Protein AF-A0A520JN99-F1 (afdb_monomer_lite)

Structure (mmCIF, N/CA/C/O backbone):
data_AF-A0A520JN99-F1
#
_entry.id   AF-A0A520JN99-F1
#
loop_
_atom_site.group_PDB
_atom_site.id
_atom_site.type_symbol
_atom_site.label_atom_id
_atom_site.label_alt_id
_atom_site.label_comp_id
_atom_site.label_asym_id
_atom_site.label_entity_id
_atom_site.label_seq_id
_atom_site.pdbx_PDB_ins_code
_atom_site.Cartn_x
_atom_site.Cartn_y
_atom_site.Cartn_z
_atom_site.occupancy
_atom_site.B_iso_or_equiv
_atom_site.auth_seq_id
_atom_site.auth_comp_id
_atom_site.auth_asym_id
_atom_site.auth_atom_id
_atom_site.pdbx_PDB_model_num
ATOM 1 N N . MET A 1 1 ? -6.211 -10.709 9.854 1.00 54.91 1 MET A N 1
ATOM 2 C CA . MET A 1 1 ? -5.664 -9.606 10.666 1.00 54.91 1 MET A CA 1
ATOM 3 C C . MET A 1 1 ? -6.825 -8.766 11.180 1.00 54.91 1 MET A C 1
ATOM 5 O O . MET A 1 1 ? -7.756 -8.546 10.417 1.00 54.91 1 MET A O 1
ATOM 9 N N . THR A 1 2 ? -6.794 -8.336 12.444 1.00 60.09 2 THR A N 1
ATOM 10 C CA . THR A 1 2 ? -7.768 -7.380 13.000 1.00 60.09 2 THR A CA 1
ATOM 11 C C . THR A 1 2 ? -7.010 -6.089 13.282 1.00 60.09 2 THR A C 1
ATOM 13 O O . THR A 1 2 ? -6.313 -5.996 14.289 1.00 60.09 2 THR A O 1
ATOM 16 N N . LEU A 1 3 ? -7.058 -5.142 12.346 1.00 63.94 3 LEU A N 1
ATOM 17 C CA . LEU A 1 3 ? -6.482 -3.806 12.516 1.00 63.94 3 LEU A CA 1
ATOM 18 C C . LEU A 1 3 ? -7.480 -2.911 13.246 1.00 63.94 3 LEU A C 1
ATOM 20 O O . LEU A 1 3 ? -8.688 -3.016 13.036 1.00 63.94 3 LEU A O 1
ATOM 24 N N . HIS A 1 4 ? -6.969 -2.042 14.115 1.00 64.50 4 HIS A N 1
ATOM 25 C CA . HIS A 1 4 ? -7.786 -1.005 14.728 1.00 64.50 4 HIS A CA 1
ATOM 26 C C . HIS A 1 4 ? -8.279 -0.036 13.633 1.00 64.50 4 HIS A C 1
ATOM 28 O O . HIS A 1 4 ? -7.481 0.290 12.752 1.00 64.50 4 HIS A O 1
ATOM 34 N N . PRO A 1 5 ? -9.536 0.447 13.682 1.00 64.62 5 PRO A N 1
ATOM 35 C CA . PRO A 1 5 ? -10.118 1.292 12.633 1.00 64.62 5 PRO A CA 1
ATOM 36 C C . PRO A 1 5 ? -9.361 2.590 12.348 1.00 64.62 5 PRO A C 1
ATOM 38 O O . PRO A 1 5 ? -9.561 3.155 11.290 1.00 64.62 5 PRO A O 1
ATOM 41 N N . ASP A 1 6 ? -8.500 3.035 13.266 1.00 62.62 6 ASP A N 1
ATOM 42 C CA . ASP A 1 6 ? -7.738 4.290 13.160 1.00 62.62 6 ASP A CA 1
ATOM 43 C C . ASP A 1 6 ? -6.261 4.087 12.765 1.00 62.62 6 ASP A C 1
ATOM 45 O O . ASP A 1 6 ? -5.429 4.973 12.966 1.00 62.62 6 ASP A O 1
ATOM 49 N N . VAL A 1 7 ? -5.882 2.903 12.271 1.00 61.69 7 VAL A N 1
ATOM 50 C CA . VAL A 1 7 ? -4.486 2.580 11.934 1.00 61.69 7 VAL A CA 1
ATOM 51 C C . VAL A 1 7 ? -4.346 2.293 10.444 1.00 61.69 7 VAL A C 1
ATOM 53 O O . VAL A 1 7 ? -4.949 1.353 9.931 1.00 61.69 7 VAL A O 1
ATOM 56 N N . ILE A 1 8 ? -3.467 3.042 9.768 1.00 67.94 8 ILE A N 1
ATOM 57 C CA . ILE A 1 8 ? -2.913 2.618 8.477 1.00 67.94 8 ILE A CA 1
ATOM 58 C C . ILE A 1 8 ? -1.934 1.479 8.768 1.00 67.94 8 ILE A C 1
ATOM 60 O O . ILE A 1 8 ? -0.902 1.677 9.413 1.00 67.94 8 ILE A O 1
ATOM 64 N N . GLY A 1 9 ? -2.294 0.271 8.345 1.00 73.75 9 GLY A N 1
ATOM 65 C CA . GLY A 1 9 ? -1.543 -0.949 8.621 1.00 73.75 9 GLY A CA 1
ATOM 66 C C . GLY A 1 9 ? -0.980 -1.568 7.352 1.00 73.75 9 GLY A C 1
ATOM 67 O O . GLY A 1 9 ? -1.647 -1.574 6.318 1.00 73.75 9 GLY A O 1
ATOM 68 N N . ILE A 1 10 ? 0.227 -2.125 7.446 1.00 76.88 10 ILE A N 1
ATOM 69 C CA . ILE A 1 10 ? 0.801 -2.982 6.406 1.00 76.88 10 ILE A CA 1
ATOM 70 C C . ILE A 1 10 ? 1.091 -4.346 7.032 1.00 76.88 10 ILE A C 1
ATOM 72 O O . ILE A 1 10 ? 1.940 -4.444 7.919 1.00 76.88 10 ILE A O 1
ATOM 76 N N . ASP A 1 11 ? 0.393 -5.386 6.578 1.00 82.44 11 ASP A N 1
ATOM 77 C CA . ASP A 1 11 ? 0.764 -6.774 6.872 1.00 82.44 11 ASP A CA 1
ATOM 78 C C . ASP A 1 11 ? 1.882 -7.191 5.918 1.00 82.44 11 ASP A C 1
ATOM 80 O O . ASP A 1 11 ? 1.756 -7.044 4.698 1.00 82.44 11 ASP A O 1
ATOM 84 N N . ILE A 1 12 ? 2.989 -7.683 6.468 1.00 85.50 12 ILE A N 1
ATOM 85 C CA . ILE A 1 12 ? 4.199 -7.982 5.702 1.00 85.50 12 ILE A CA 1
ATOM 86 C C . ILE A 1 12 ? 4.377 -9.492 5.626 1.00 85.50 12 ILE A C 1
ATOM 88 O O . ILE A 1 12 ? 4.616 -10.163 6.630 1.00 85.50 12 ILE A O 1
ATOM 92 N N . SER A 1 13 ? 4.367 -10.019 4.406 1.00 89.69 13 SER A N 1
ATOM 93 C CA . SER A 1 13 ? 4.759 -11.397 4.114 1.00 89.69 13 SER A CA 1
ATOM 94 C C . SER A 1 13 ? 5.982 -11.437 3.190 1.00 89.69 13 SER A C 1
ATOM 96 O O . SER A 1 13 ? 6.475 -10.405 2.731 1.00 89.69 13 SER A O 1
ATOM 98 N N . LYS A 1 14 ? 6.474 -12.645 2.879 1.00 88.12 14 LYS A N 1
ATOM 99 C CA . LYS A 1 14 ? 7.587 -12.816 1.930 1.00 88.12 14 LYS A CA 1
ATOM 100 C C . LYS A 1 14 ? 7.266 -12.282 0.536 1.00 88.12 14 LYS A C 1
ATOM 102 O O . LYS A 1 14 ? 8.118 -11.638 -0.060 1.00 88.12 14 LYS A O 1
ATOM 107 N N . ASP A 1 15 ? 6.053 -12.531 0.050 1.00 94.69 15 ASP A N 1
ATOM 108 C CA . ASP A 1 15 ? 5.714 -12.312 -1.361 1.00 94.69 15 ASP A CA 1
ATOM 109 C C . ASP A 1 15 ? 4.761 -11.131 -1.573 1.00 94.69 15 ASP A C 1
ATOM 111 O O . ASP A 1 15 ? 4.649 -10.612 -2.683 1.00 94.69 15 ASP A O 1
ATOM 115 N N . HIS A 1 16 ? 4.067 -10.691 -0.522 1.00 94.06 16 HIS A N 1
ATOM 116 C CA . HIS A 1 16 ? 3.044 -9.652 -0.604 1.00 94.06 16 HIS A CA 1
ATOM 117 C C . HIS A 1 16 ? 3.014 -8.726 0.612 1.00 94.06 16 HIS A C 1
ATOM 119 O O . HIS A 1 16 ? 3.402 -9.113 1.717 1.00 94.06 16 HIS A O 1
ATOM 125 N N . LEU A 1 17 ? 2.497 -7.523 0.377 1.00 91.94 17 LEU A N 1
ATOM 126 C CA . LEU A 1 17 ? 2.125 -6.540 1.385 1.00 91.94 17 LEU A CA 1
ATOM 127 C C . LEU A 1 17 ? 0.612 -6.322 1.304 1.00 91.94 17 LEU A C 1
ATOM 129 O O . LEU A 1 17 ? 0.107 -6.015 0.220 1.00 91.94 17 LEU A O 1
ATOM 133 N N . ASP A 1 18 ? -0.097 -6.476 2.420 1.00 89.94 18 ASP A N 1
ATOM 134 C CA . ASP A 1 18 ? -1.509 -6.095 2.531 1.00 89.94 18 ASP A CA 1
ATOM 135 C C . ASP A 1 18 ? -1.610 -4.735 3.204 1.00 89.94 18 ASP A C 1
ATOM 137 O O . ASP A 1 18 ? -1.272 -4.575 4.374 1.00 89.94 18 ASP A O 1
ATOM 141 N N . ILE A 1 19 ? -2.063 -3.753 2.444 1.00 87.50 19 ILE A N 1
ATOM 142 C CA . ILE A 1 19 ? -2.122 -2.357 2.841 1.00 87.50 19 ILE A CA 1
ATOM 143 C C . ILE A 1 19 ? -3.570 -2.026 3.162 1.00 87.50 19 ILE A C 1
ATOM 145 O O . ILE A 1 19 ? -4.449 -2.227 2.323 1.00 87.50 19 ILE A O 1
ATOM 149 N N . HIS A 1 20 ? -3.806 -1.490 4.352 1.00 85.50 20 HIS A N 1
ATOM 150 C CA . HIS A 1 20 ? -5.121 -1.060 4.804 1.00 85.50 20 HIS A CA 1
ATOM 151 C C . HIS A 1 20 ? -5.158 0.444 5.028 1.00 85.50 20 HIS A C 1
ATOM 153 O O . HIS A 1 20 ? -4.349 0.985 5.782 1.00 85.50 20 HIS A O 1
ATOM 159 N N . ASP A 1 21 ? -6.138 1.088 4.403 1.00 78.56 21 ASP A N 1
ATOM 160 C CA . ASP A 1 21 ? -6.513 2.466 4.666 1.00 78.56 21 ASP A CA 1
ATOM 161 C C . ASP A 1 21 ? -7.737 2.497 5.589 1.00 78.56 21 ASP A C 1
ATOM 163 O O . ASP A 1 21 ? -8.844 2.082 5.234 1.00 78.56 21 ASP A O 1
ATOM 167 N N . ALA A 1 22 ? -7.493 2.989 6.796 1.00 72.94 22 ALA A N 1
ATOM 168 C CA . ALA A 1 22 ? -8.474 3.194 7.847 1.00 72.94 22 ALA A CA 1
ATOM 169 C C . ALA A 1 22 ? -9.561 4.210 7.458 1.00 72.94 22 ALA A C 1
ATOM 171 O O . ALA A 1 22 ? -10.733 4.010 7.775 1.00 72.94 22 ALA A O 1
ATOM 172 N N . GLU A 1 23 ? -9.192 5.278 6.747 1.00 75.62 23 GLU A N 1
ATOM 173 C CA . GLU A 1 23 ? -10.087 6.401 6.458 1.00 75.62 23 GLU A CA 1
ATOM 174 C C . GLU A 1 23 ? -11.139 6.023 5.409 1.00 75.62 23 GLU A C 1
ATOM 176 O O . GLU A 1 23 ? -12.325 6.318 5.567 1.00 75.62 23 GLU A O 1
ATOM 181 N N . SER A 1 24 ? -10.726 5.309 4.359 1.00 75.50 24 SER A N 1
ATOM 182 C CA . SER A 1 24 ? -11.638 4.826 3.316 1.00 75.50 24 SER A CA 1
ATOM 183 C C . SER A 1 24 ? -12.241 3.447 3.604 1.00 75.50 24 SER A C 1
ATOM 185 O O . SER A 1 24 ? -13.147 3.011 2.889 1.00 75.50 24 SER A O 1
ATOM 187 N N . GLY A 1 25 ? -11.737 2.729 4.614 1.00 76.56 25 GLY A N 1
ATOM 188 C CA . GLY A 1 25 ? -12.088 1.330 4.873 1.00 76.56 25 GLY A CA 1
ATOM 189 C C . GLY A 1 25 ? -11.685 0.382 3.738 1.00 76.56 25 GLY A C 1
ATOM 190 O O . GLY A 1 25 ? -12.185 -0.744 3.666 1.00 76.56 25 GLY A O 1
ATOM 191 N N . THR A 1 26 ? -10.814 0.827 2.828 1.00 80.44 26 THR A N 1
ATOM 192 C CA . THR A 1 26 ? -10.347 0.031 1.691 1.00 80.44 26 THR A CA 1
ATOM 193 C C . THR A 1 26 ? -8.980 -0.581 1.973 1.00 80.44 26 THR A C 1
ATOM 195 O O . THR A 1 26 ? -8.217 -0.133 2.828 1.00 80.44 26 THR A O 1
ATOM 198 N N . GLY A 1 27 ? -8.667 -1.662 1.265 1.00 85.12 27 GLY A N 1
ATOM 199 C CA . GLY A 1 27 ? -7.355 -2.282 1.329 1.00 85.12 27 GLY A CA 1
ATOM 200 C C . GLY A 1 27 ? -6.913 -2.761 -0.040 1.00 85.12 27 GLY A C 1
ATOM 201 O O . GLY A 1 27 ? -7.738 -3.067 -0.904 1.00 85.12 27 GLY A O 1
ATOM 202 N N . CYS A 1 28 ? -5.604 -2.825 -0.244 1.00 89.12 28 CYS A N 1
ATOM 203 C CA . CYS A 1 28 ? -5.023 -3.387 -1.451 1.00 89.12 28 CYS A CA 1
ATOM 204 C C . CYS A 1 28 ? -3.840 -4.288 -1.115 1.00 89.12 28 CYS A C 1
ATOM 206 O O . CYS A 1 28 ? -3.126 -4.073 -0.138 1.00 89.12 28 CYS A O 1
ATOM 208 N N . ARG A 1 29 ? -3.631 -5.299 -1.955 1.00 93.25 29 ARG A N 1
ATOM 209 C CA . ARG A 1 29 ? -2.469 -6.178 -1.884 1.00 93.25 29 ARG A CA 1
ATOM 210 C C . ARG A 1 29 ? -1.510 -5.830 -3.010 1.00 93.25 29 ARG A C 1
ATOM 212 O O . ARG A 1 29 ? -1.926 -5.776 -4.168 1.00 93.25 29 ARG A O 1
ATOM 219 N N . ILE A 1 30 ? -0.235 -5.655 -2.686 1.00 94.25 30 ILE A N 1
ATOM 220 C CA . ILE A 1 30 ? 0.843 -5.493 -3.670 1.00 94.25 30 ILE A CA 1
ATOM 221 C C . ILE A 1 30 ? 1.909 -6.572 -3.481 1.00 94.25 30 ILE A C 1
ATOM 223 O O . ILE A 1 30 ? 1.998 -7.187 -2.419 1.00 94.25 30 ILE A O 1
ATOM 227 N N . ALA A 1 31 ? 2.720 -6.819 -4.510 1.00 96.19 31 ALA A N 1
ATOM 228 C CA . ALA A 1 31 ? 3.880 -7.696 -4.375 1.00 96.19 31 ALA A CA 1
ATOM 229 C C . ALA A 1 31 ? 4.919 -7.065 -3.433 1.00 96.19 31 ALA A C 1
ATOM 231 O O . ALA A 1 31 ? 5.130 -5.852 -3.467 1.00 96.19 31 ALA A O 1
ATOM 232 N N . ASN A 1 32 ? 5.607 -7.883 -2.635 1.00 94.19 32 ASN A N 1
ATOM 233 C CA . ASN A 1 32 ? 6.725 -7.430 -1.807 1.00 94.19 32 ASN A CA 1
ATOM 234 C C . ASN A 1 32 ? 8.009 -7.324 -2.648 1.00 94.19 32 ASN A C 1
ATOM 236 O O . ASN A 1 32 ? 8.978 -8.061 -2.473 1.00 94.19 32 ASN A O 1
ATOM 240 N N . THR A 1 33 ? 7.982 -6.434 -3.637 1.00 96.25 33 THR A N 1
ATOM 241 C CA . THR A 1 33 ? 9.125 -6.124 -4.494 1.00 96.25 33 THR A CA 1
ATOM 242 C C . THR A 1 33 ? 9.320 -4.618 -4.550 1.00 96.25 33 THR A C 1
ATOM 244 O O . THR A 1 33 ? 8.362 -3.849 -4.474 1.00 96.25 33 THR A O 1
ATOM 247 N N . ALA A 1 34 ? 10.570 -4.183 -4.718 1.00 94.69 34 ALA A N 1
ATOM 248 C CA . ALA A 1 34 ? 10.898 -2.760 -4.777 1.00 94.69 34 ALA A CA 1
ATOM 249 C C . ALA A 1 34 ? 10.110 -2.018 -5.875 1.00 94.69 34 ALA A C 1
ATOM 251 O O . ALA A 1 34 ? 9.652 -0.905 -5.644 1.00 94.69 34 ALA A O 1
ATOM 252 N N . ALA A 1 35 ? 9.903 -2.658 -7.032 1.00 96.56 35 ALA A N 1
ATOM 253 C CA . ALA A 1 35 ? 9.133 -2.089 -8.137 1.00 96.56 35 ALA A CA 1
ATOM 254 C C . ALA A 1 35 ? 7.657 -1.869 -7.764 1.00 96.56 35 ALA A C 1
ATOM 256 O O . ALA A 1 35 ? 7.144 -0.767 -7.916 1.00 96.56 35 ALA A O 1
ATOM 257 N N . ALA A 1 36 ? 6.990 -2.879 -7.196 1.00 94.56 36 ALA A N 1
ATOM 258 C CA . ALA A 1 36 ? 5.579 -2.763 -6.827 1.00 94.56 36 ALA A CA 1
ATOM 259 C C . ALA A 1 36 ? 5.341 -1.734 -5.708 1.00 94.56 36 ALA A C 1
ATOM 261 O O . ALA A 1 36 ? 4.308 -1.062 -5.696 1.00 94.56 36 ALA A O 1
ATOM 262 N N . ILE A 1 37 ? 6.298 -1.597 -4.783 1.00 92.25 37 ILE A N 1
ATOM 263 C CA . ILE A 1 37 ? 6.272 -0.569 -3.736 1.00 92.25 37 ILE A CA 1
ATOM 264 C C . ILE A 1 37 ? 6.441 0.823 -4.353 1.00 92.25 37 ILE A C 1
ATOM 266 O O . ILE A 1 37 ? 5.673 1.717 -4.010 1.00 92.25 37 ILE A O 1
ATOM 270 N N . ALA A 1 38 ? 7.390 1.009 -5.278 1.00 92.88 38 ALA A N 1
ATOM 271 C CA . ALA A 1 38 ? 7.592 2.286 -5.964 1.00 92.88 38 ALA A CA 1
ATOM 272 C C . ALA A 1 38 ? 6.330 2.724 -6.730 1.00 92.88 38 ALA A C 1
ATOM 274 O O . ALA A 1 38 ? 5.824 3.818 -6.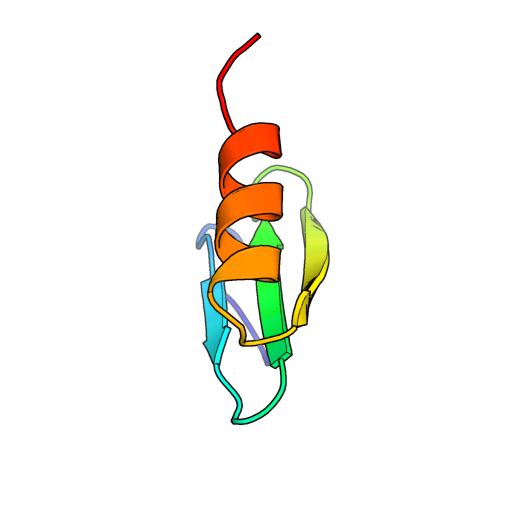486 1.00 92.88 38 ALA A O 1
ATOM 275 N N . ASP A 1 39 ? 5.745 1.828 -7.533 1.00 92.81 39 ASP A N 1
ATOM 276 C CA . ASP A 1 39 ? 4.492 2.075 -8.264 1.00 92.81 39 ASP A CA 1
ATOM 277 C C . ASP A 1 39 ? 3.324 2.417 -7.322 1.00 92.81 39 ASP A C 1
ATOM 279 O O . ASP A 1 39 ? 2.392 3.148 -7.665 1.00 92.81 39 ASP A O 1
ATOM 283 N N . TRP A 1 40 ? 3.295 1.826 -6.126 1.00 89.62 40 TRP A N 1
ATOM 284 C CA . TRP A 1 40 ? 2.283 2.141 -5.121 1.00 89.62 40 TRP A CA 1
ATOM 285 C C . TRP A 1 40 ? 2.500 3.515 -4.483 1.00 89.62 40 TRP A C 1
ATOM 287 O O . TRP A 1 40 ? 1.547 4.284 -4.388 1.00 89.62 40 TRP A O 1
ATOM 297 N N . VAL A 1 41 ? 3.737 3.865 -4.132 1.00 88.62 41 VAL A N 1
ATOM 298 C CA . VAL A 1 41 ? 4.079 5.185 -3.581 1.00 88.62 41 VAL A CA 1
ATOM 299 C C . VAL A 1 41 ? 3.773 6.305 -4.578 1.00 88.62 41 VAL A C 1
ATOM 301 O O . VAL A 1 41 ? 3.238 7.336 -4.178 1.00 88.62 41 VAL A O 1
ATOM 304 N N . GLU A 1 42 ? 4.019 6.105 -5.874 1.00 89.44 42 GLU A N 1
ATOM 305 C CA . GLU A 1 42 ? 3.657 7.086 -6.908 1.00 89.44 42 GLU A CA 1
ATOM 306 C C . GLU A 1 42 ? 2.148 7.375 -6.953 1.00 89.44 42 GLU A C 1
ATOM 308 O O . GLU A 1 42 ? 1.741 8.512 -7.186 1.00 89.44 42 GLU A O 1
ATOM 313 N N . ARG A 1 43 ? 1.305 6.375 -6.664 1.00 83.62 43 ARG A N 1
ATOM 314 C CA . ARG A 1 43 ? -0.160 6.532 -6.598 1.00 83.62 43 ARG A CA 1
ATOM 315 C C . ARG A 1 43 ? -0.642 7.265 -5.344 1.00 83.62 43 ARG A C 1
ATOM 31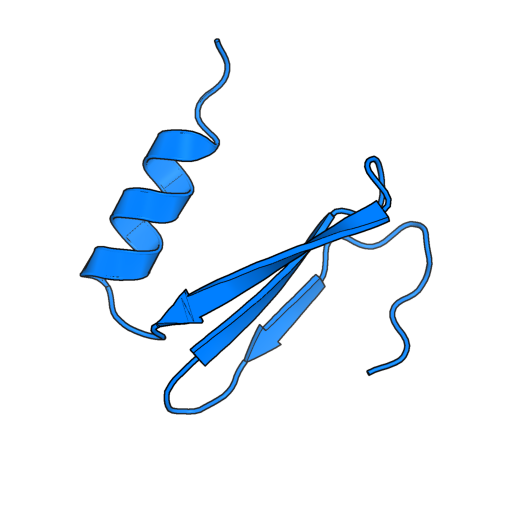7 O O . ARG A 1 43 ? -1.774 7.739 -5.342 1.00 83.62 43 ARG A O 1
ATOM 324 N N . LEU A 1 44 ? 0.188 7.346 -4.302 1.00 78.38 44 LEU A N 1
ATOM 325 C CA . LEU A 1 44 ? -0.105 8.077 -3.066 1.00 78.38 44 LEU A CA 1
ATOM 326 C C . LEU A 1 44 ? 0.276 9.557 -3.123 1.00 78.38 44 LEU A C 1
ATOM 328 O O . LEU A 1 44 ? -0.119 10.311 -2.232 1.00 78.38 44 LEU A O 1
ATOM 332 N N . ALA A 1 45 ? 1.071 9.977 -4.111 1.00 65.12 45 ALA A N 1
ATOM 333 C CA . ALA A 1 45 ? 1.450 11.375 -4.235 1.00 65.12 45 ALA A CA 1
ATOM 334 C C . ALA A 1 45 ? 0.178 12.247 -4.320 1.00 65.12 45 ALA A C 1
ATOM 336 O O . ALA A 1 45 ? -0.732 11.919 -5.090 1.00 65.12 45 ALA A O 1
ATOM 337 N N . PRO A 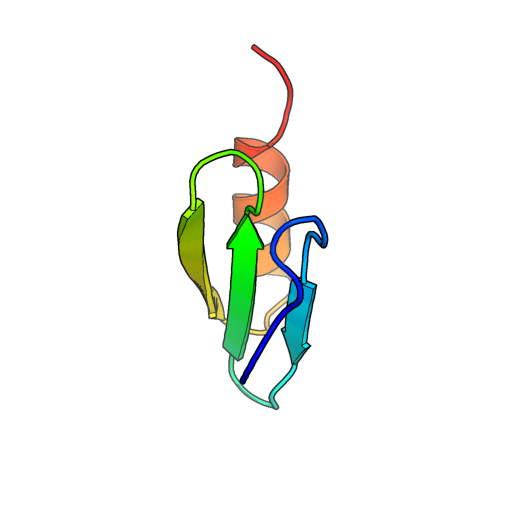1 46 ? 0.078 13.328 -3.524 1.00 56.1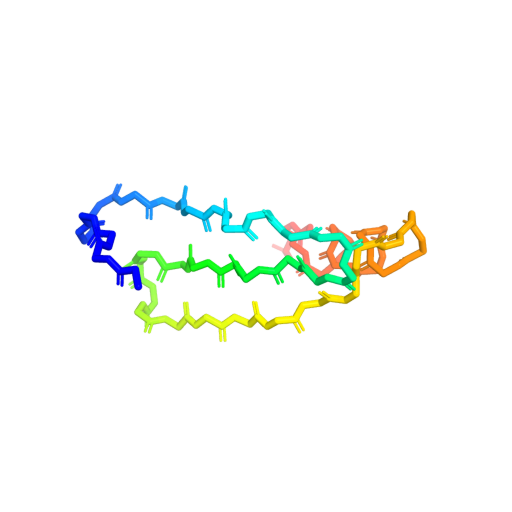9 46 PRO A N 1
ATOM 338 C CA . PRO A 1 46 ? -1.107 14.173 -3.517 1.00 56.19 46 PRO A CA 1
ATOM 339 C C . PRO A 1 46 ? -1.352 14.737 -4.921 1.00 56.19 46 PRO A C 1
ATOM 341 O O . PRO A 1 46 ? -0.417 15.191 -5.584 1.00 56.19 46 PRO A O 1
ATOM 344 N N . ARG A 1 47 ? -2.611 14.684 -5.368 1.00 51.41 47 ARG A N 1
ATOM 345 C CA . ARG A 1 47 ? -3.088 15.501 -6.490 1.00 51.41 47 ARG A CA 1
ATOM 346 C C . ARG 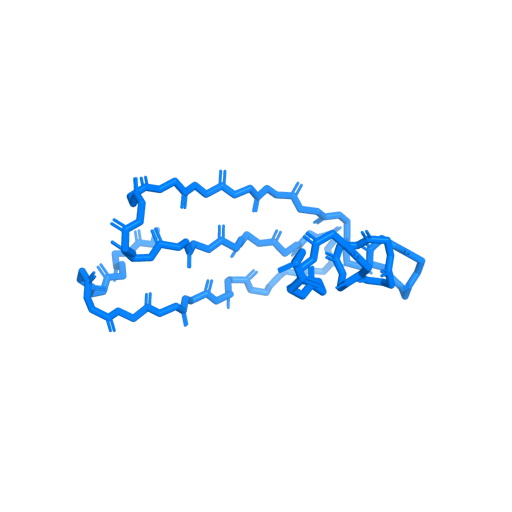A 1 47 ? -3.188 16.961 -6.075 1.00 51.41 47 ARG A C 1
ATOM 348 O O . ARG A 1 47 ? -3.613 17.204 -4.924 1.00 51.41 47 ARG A O 1
#

Sequence (47 aa):
MTLHPDVIGIDISKDHLDIHDAESGTGCRIANTAAAIADWVERLAPR

Foldseek 3Di:
DDDDLPDFDWDDDPFWIWTADSVVRDIDIFTPDPVRVVVVVVVVPDD

pLDDT: mean 81.16, std 12.92, range [51.41, 96.56]

Secondary structure (DSSP, 8-state):
----TT--EEEE-SSEEE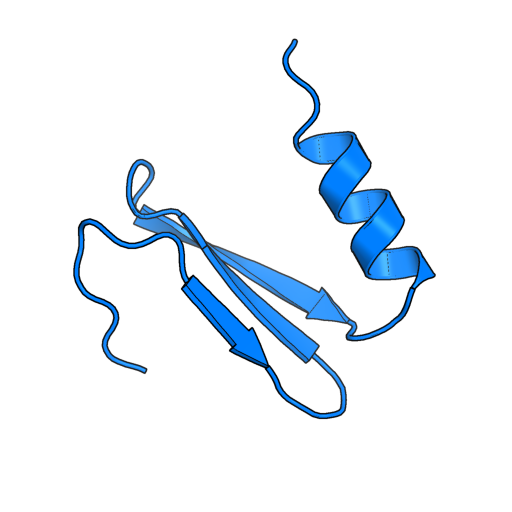EEETTTTEEEEEESSHHHHHHHHHHHS--

Radius of gyration: 11.11 Å; chains: 1; bounding box: 23×28×23 Å